Protein AF-A0A4R6GKT6-F1 (afdb_monomer)

Secondary structure (DSSP, 8-state):
------HHHHHHTS----SSPPPTTHHHHHHHHHHHHHHHHHS---HHHHHHHHHHHHHHHHHHHHHHHHHHHHHHHHH-HHHHHHHTT--SS------HHHHHHHHHHHHHHHHHHHHH--S--------HHHHHHHHHHHS-HHHHHHHT-

Structure (mmCIF, N/CA/C/O backbone):
data_AF-A0A4R6GKT6-F1
#
_entry.id   AF-A0A4R6GKT6-F1
#
loop_
_atom_site.group_PDB
_atom_site.id
_atom_site.type_symbol
_atom_site.label_atom_id
_atom_site.label_alt_id
_atom_site.label_comp_id
_atom_site.label_asym_id
_atom_site.label_entity_id
_atom_site.label_seq_id
_atom_site.pdbx_PDB_ins_code
_atom_site.Cartn_x
_atom_site.Cartn_y
_atom_site.Cartn_z
_atom_site.occupancy
_atom_site.B_iso_or_equiv
_atom_site.auth_seq_id
_atom_site.auth_comp_id
_atom_site.auth_asym_id
_atom_site.auth_atom_id
_atom_site.pdbx_PDB_model_num
ATOM 1 N N . MET A 1 1 ? -70.824 -2.103 32.532 1.00 37.09 1 MET A N 1
ATOM 2 C CA . MET A 1 1 ? -69.760 -2.088 33.561 1.00 37.09 1 MET A CA 1
ATOM 3 C C . MET A 1 1 ? -68.587 -2.911 33.037 1.00 37.09 1 MET A C 1
ATOM 5 O O . MET A 1 1 ? -68.708 -4.125 32.975 1.00 37.09 1 MET A O 1
ATOM 9 N N . LYS A 1 2 ? -67.516 -2.276 32.536 1.00 46.22 2 LYS A N 1
ATOM 10 C CA . LYS A 1 2 ? -66.325 -2.980 32.020 1.00 46.22 2 LYS A CA 1
ATOM 11 C C . LYS A 1 2 ? -65.189 -2.850 33.034 1.00 46.22 2 LYS A C 1
ATOM 13 O O . LYS A 1 2 ? -64.898 -1.761 33.514 1.00 46.22 2 LYS A O 1
ATOM 18 N N . ASN A 1 3 ? -64.653 -4.011 33.382 1.00 55.34 3 ASN A N 1
ATOM 19 C CA . ASN A 1 3 ? -63.761 -4.296 34.493 1.00 55.34 3 ASN A CA 1
ATOM 20 C C . ASN A 1 3 ? -62.400 -3.601 34.290 1.00 55.34 3 ASN A C 1
ATOM 22 O O . ASN A 1 3 ? -61.705 -3.902 33.318 1.00 55.34 3 ASN A O 1
ATOM 26 N N . LYS A 1 4 ? -62.038 -2.658 35.170 1.00 61.00 4 LYS A N 1
ATOM 27 C CA . LYS A 1 4 ? -60.699 -2.050 35.210 1.00 61.00 4 LYS A CA 1
ATOM 28 C C . LYS A 1 4 ? -59.755 -3.069 35.847 1.00 61.00 4 LYS A C 1
ATOM 30 O O . LYS A 1 4 ? -59.574 -3.065 37.056 1.00 61.00 4 LYS A O 1
ATOM 35 N N . LYS A 1 5 ? -59.225 -3.991 35.042 1.00 60.38 5 LYS A N 1
ATOM 36 C CA . LYS A 1 5 ? -58.159 -4.893 35.488 1.00 60.38 5 LYS A CA 1
ATOM 37 C C . LYS A 1 5 ? -56.911 -4.054 35.777 1.00 60.38 5 LYS A C 1
ATOM 39 O O . LYS A 1 5 ? -56.573 -3.162 34.997 1.00 60.38 5 LYS A O 1
ATOM 44 N N . ASN A 1 6 ? -56.305 -4.285 36.936 1.00 66.00 6 ASN A N 1
ATOM 45 C CA . ASN A 1 6 ? -55.225 -3.477 37.479 1.00 66.00 6 ASN A CA 1
ATOM 46 C C . ASN A 1 6 ? -53.948 -3.723 36.674 1.00 66.00 6 ASN A C 1
ATOM 48 O O . ASN A 1 6 ? -53.281 -4.736 36.836 1.00 66.00 6 ASN A O 1
ATOM 52 N N . ILE A 1 7 ? -53.599 -2.759 35.826 1.00 66.12 7 ILE A N 1
ATOM 53 C CA . ILE A 1 7 ? -52.390 -2.747 34.984 1.00 66.12 7 ILE A CA 1
ATOM 54 C C . ILE A 1 7 ? -51.115 -2.991 35.828 1.00 66.12 7 ILE A C 1
ATOM 56 O O . ILE A 1 7 ? -50.124 -3.522 35.345 1.00 66.12 7 ILE A O 1
ATOM 60 N N . TRP A 1 8 ? -51.165 -2.644 37.116 1.00 65.81 8 TRP A N 1
ATOM 61 C CA . TRP A 1 8 ? -50.103 -2.845 38.101 1.00 65.81 8 TRP A CA 1
ATOM 62 C C . TRP A 1 8 ? -49.794 -4.317 38.415 1.00 65.81 8 TRP A C 1
ATOM 64 O O . TRP A 1 8 ? -48.628 -4.646 38.613 1.00 65.81 8 TRP A O 1
ATOM 74 N N . GLU A 1 9 ? -50.796 -5.202 38.419 1.00 68.62 9 GLU A N 1
ATOM 75 C CA . GLU A 1 9 ? -50.591 -6.642 38.657 1.00 68.62 9 GLU A CA 1
ATOM 76 C C . GLU A 1 9 ? -49.901 -7.302 37.449 1.00 68.62 9 GLU A C 1
ATOM 78 O O . GLU A 1 9 ? -49.016 -8.135 37.608 1.00 68.62 9 GLU A O 1
ATOM 83 N N . GLU A 1 10 ? -50.219 -6.850 36.232 1.00 65.31 10 GLU A N 1
ATOM 84 C CA . GLU A 1 10 ? -49.664 -7.377 34.973 1.00 65.31 10 GLU A CA 1
ATOM 85 C C . GLU A 1 10 ? -48.194 -6.969 34.732 1.00 65.31 10 GLU A C 1
ATOM 87 O O . GLU A 1 10 ? -47.482 -7.591 33.941 1.00 65.31 10 GLU A O 1
ATOM 92 N N . LEU A 1 11 ? -47.723 -5.923 35.421 1.00 65.44 11 LEU A N 1
ATOM 93 C CA . LEU A 1 11 ? -46.328 -5.473 35.383 1.00 65.44 11 LEU A CA 1
ATOM 94 C C . LEU A 1 11 ? -45.450 -6.160 36.437 1.00 65.44 11 LEU A C 1
ATOM 96 O O . LEU A 1 11 ? -44.251 -6.301 36.207 1.00 65.44 11 LEU A O 1
ATOM 100 N N . GLN A 1 12 ? -46.024 -6.595 37.564 1.00 70.12 12 GLN A N 1
ATOM 101 C CA . GLN A 1 12 ? -45.299 -7.351 38.594 1.00 70.12 12 GLN A CA 1
ATOM 102 C C . GLN A 1 12 ? -45.034 -8.806 38.186 1.00 70.12 12 GLN A C 1
ATOM 104 O O . GLN A 1 12 ? -44.042 -9.381 38.622 1.00 70.12 12 GLN A O 1
ATOM 109 N N . ASP A 1 13 ? -45.877 -9.378 37.322 1.00 65.38 13 ASP A N 1
ATOM 110 C CA . ASP A 1 13 ? -45.807 -10.790 36.913 1.00 65.38 13 ASP A CA 1
ATOM 111 C C . ASP A 1 13 ? -44.837 -11.052 35.737 1.00 65.38 13 ASP A C 1
ATOM 113 O O . ASP A 1 13 ? -44.713 -12.171 35.238 1.00 65.38 13 ASP A O 1
ATOM 117 N N . LYS A 1 14 ? -44.124 -10.020 35.258 1.00 63.69 14 LYS A N 1
ATOM 118 C CA . LYS A 1 14 ? -43.102 -10.160 34.209 1.00 63.69 14 LYS A CA 1
ATOM 119 C C . LYS A 1 14 ? -41.708 -10.244 34.832 1.00 63.69 14 LYS A C 1
ATOM 121 O O . LYS A 1 14 ? -41.360 -9.372 35.629 1.00 63.69 14 LYS A O 1
ATOM 126 N N . PRO A 1 15 ? -40.869 -11.228 34.447 1.00 65.19 15 PRO A N 1
ATOM 127 C CA . PRO A 1 15 ? -39.506 -11.311 34.951 1.00 65.19 15 PRO A CA 1
ATOM 128 C C . PRO A 1 15 ? -38.763 -10.030 34.570 1.00 65.19 15 PRO A C 1
ATOM 130 O O . PRO A 1 15 ? -38.604 -9.712 33.389 1.00 65.19 15 PRO A O 1
ATOM 133 N N . HIS A 1 16 ? -38.338 -9.281 35.586 1.00 66.31 16 HIS A N 1
ATOM 134 C CA . HIS A 1 16 ? -37.601 -8.030 35.456 1.00 66.31 16 HIS A CA 1
ATOM 135 C C . HIS A 1 16 ? -36.170 -8.327 34.989 1.00 66.31 16 HIS A C 1
ATOM 137 O O . HIS A 1 16 ? -35.207 -8.224 35.746 1.00 66.31 16 HIS A O 1
ATOM 143 N N . LYS A 1 17 ? -36.022 -8.778 33.740 1.00 67.94 17 LYS A N 1
ATOM 144 C CA . LYS A 1 17 ? -34.714 -8.930 33.111 1.00 67.94 17 LYS A CA 1
ATOM 145 C C . LYS A 1 17 ? -34.232 -7.530 32.758 1.00 67.94 17 LYS A C 1
ATOM 147 O O . LYS A 1 17 ? -34.739 -6.912 31.822 1.00 67.94 17 LYS A O 1
ATOM 152 N N . VAL A 1 18 ? -33.318 -7.000 33.565 1.00 73.75 18 VAL A N 1
ATOM 153 C CA . VAL A 1 18 ? -32.736 -5.680 33.322 1.00 73.75 18 VAL A CA 1
ATOM 154 C C . VAL A 1 18 ? -32.032 -5.690 31.956 1.00 73.75 18 VAL A C 1
ATOM 156 O O . VAL A 1 18 ? -31.310 -6.639 31.651 1.00 73.75 18 VAL A O 1
ATOM 159 N N . PRO A 1 19 ? -32.233 -4.666 31.109 1.00 78.50 19 PRO A N 1
ATOM 160 C CA . PRO A 1 19 ? -31.646 -4.632 29.766 1.00 78.50 19 PRO A CA 1
ATOM 161 C C . PRO A 1 19 ? -30.113 -4.507 29.778 1.00 78.50 19 PRO A C 1
ATOM 163 O O . PRO A 1 19 ? -29.476 -4.738 28.757 1.00 78.50 19 PRO A O 1
ATOM 166 N N . PHE A 1 20 ? -29.522 -4.174 30.930 1.00 80.12 20 PHE A N 1
ATOM 167 C CA . PHE A 1 20 ? -28.083 -4.000 31.127 1.00 80.12 20 PHE A CA 1
ATOM 168 C C . PHE A 1 20 ? -27.545 -5.011 32.144 1.00 80.12 20 PHE A C 1
ATOM 170 O O . PHE A 1 20 ? -27.070 -4.646 33.217 1.00 80.12 20 PHE A O 1
ATOM 177 N N . GLN A 1 21 ? -27.670 -6.296 31.827 1.00 78.38 21 GLN A N 1
ATOM 178 C CA . GLN A 1 21 ? -27.048 -7.368 32.600 1.00 78.38 21 GLN A CA 1
ATOM 179 C C . GLN A 1 21 ? -25.754 -7.791 31.908 1.00 78.38 21 GLN A C 1
ATOM 181 O O . GLN A 1 21 ? -25.751 -8.080 30.711 1.00 78.38 21 GLN A O 1
ATOM 186 N N . VAL A 1 22 ? -24.654 -7.797 32.660 1.00 85.19 22 VAL A N 1
ATOM 187 C CA . VAL A 1 22 ? -23.404 -8.398 32.191 1.00 85.19 22 VAL A CA 1
ATOM 188 C C . VAL A 1 22 ? -23.563 -9.922 32.132 1.00 85.19 22 VAL A C 1
ATOM 190 O O . VAL A 1 22 ? -24.365 -10.470 32.895 1.00 85.19 22 VAL A O 1
ATOM 193 N N . PRO A 1 23 ? -22.841 -10.612 31.233 1.00 86.31 23 PRO A N 1
ATOM 194 C CA . PRO A 1 23 ? -22.803 -12.069 31.221 1.00 86.31 23 PRO A CA 1
ATOM 195 C C . PRO A 1 23 ? -22.380 -12.634 32.581 1.00 86.31 23 PRO A C 1
ATOM 197 O O . PRO A 1 23 ? -21.587 -12.014 33.296 1.00 86.31 23 PRO A O 1
ATOM 200 N N . GLU A 1 24 ? -22.897 -13.816 32.917 1.00 87.12 24 GLU A N 1
ATOM 201 C CA . GLU A 1 24 ? -22.415 -14.580 34.070 1.00 87.12 24 GLU A CA 1
ATOM 202 C C . GLU A 1 24 ? -20.903 -14.813 33.921 1.00 87.12 24 GLU A C 1
ATOM 204 O O . GLU A 1 24 ? -20.409 -15.031 32.814 1.00 87.12 24 GLU A O 1
ATOM 209 N N . ASP A 1 25 ? -20.168 -14.668 35.025 1.00 88.56 25 ASP A N 1
ATOM 210 C CA . ASP A 1 25 ? -18.713 -14.856 35.100 1.00 88.56 25 ASP A CA 1
ATOM 211 C C . ASP A 1 25 ? -17.871 -13.950 34.172 1.00 88.56 25 ASP A C 1
ATOM 213 O O . ASP A 1 25 ? -16.695 -14.227 33.912 1.00 88.56 25 ASP A O 1
ATOM 217 N N . TYR A 1 26 ? -18.431 -12.826 33.691 1.00 88.31 26 TYR A N 1
ATOM 218 C CA . TYR A 1 26 ? -17.703 -11.866 32.844 1.00 88.31 26 TYR A CA 1
ATOM 219 C C . TYR A 1 26 ? -16.408 -11.384 33.504 1.00 88.31 26 TYR A C 1
ATOM 221 O O . TYR A 1 26 ? -15.362 -11.386 32.868 1.00 88.31 26 TYR A O 1
ATOM 229 N N . PHE A 1 27 ? -16.473 -10.983 34.775 1.00 92.94 27 PHE A N 1
ATOM 230 C CA . PHE A 1 27 ? -15.308 -10.465 35.493 1.00 92.94 27 PHE A CA 1
ATOM 231 C C . PHE A 1 27 ? -14.332 -11.568 35.912 1.00 92.94 27 PHE A C 1
ATOM 233 O O . PHE A 1 27 ? -13.133 -11.320 35.913 1.00 92.94 27 PHE A O 1
ATOM 240 N N . GLU A 1 28 ? -14.830 -12.776 36.185 1.00 91.75 28 GLU A N 1
ATOM 241 C CA . GLU A 1 28 ? -14.004 -13.926 36.576 1.00 91.75 28 GLU A CA 1
ATOM 242 C C . GLU A 1 28 ? -13.162 -14.443 35.399 1.00 91.75 28 GLU A C 1
ATOM 244 O O . GLU A 1 28 ? -12.001 -14.789 35.565 1.00 91.75 28 GLU A O 1
ATOM 249 N N . THR A 1 29 ? -13.718 -14.444 34.180 1.00 91.31 29 THR A N 1
ATOM 250 C CA . THR A 1 29 ? -13.021 -14.930 32.970 1.00 91.31 29 THR A CA 1
ATOM 251 C C . THR A 1 29 ? -12.304 -13.831 32.184 1.00 91.31 29 THR A C 1
ATOM 253 O O . THR A 1 29 ? -11.633 -14.111 31.187 1.00 91.31 29 THR A O 1
ATOM 256 N N . PHE A 1 30 ? -12.461 -12.564 32.580 1.00 92.81 30 PHE A N 1
ATOM 257 C CA . PHE A 1 30 ? -11.863 -11.435 31.869 1.00 92.81 30 PHE A CA 1
ATOM 258 C C . PHE A 1 30 ? -10.334 -11.470 31.923 1.00 92.81 30 PHE A C 1
ATOM 260 O O . PHE A 1 30 ? -9.688 -11.206 30.909 1.00 92.81 30 PHE A O 1
ATOM 267 N N . GLU A 1 31 ? -9.762 -11.810 33.081 1.00 92.00 31 GLU A N 1
ATOM 268 C CA . GLU A 1 31 ? -8.311 -11.899 33.270 1.00 92.00 31 GLU A CA 1
ATOM 269 C C . GLU A 1 31 ? -7.701 -12.972 32.359 1.00 92.00 31 GLU A C 1
ATOM 271 O O . GLU A 1 31 ? -6.796 -12.666 31.582 1.00 92.00 31 GLU A O 1
ATOM 276 N N . ASP A 1 32 ? -8.288 -14.172 32.338 1.00 92.06 32 ASP A N 1
ATOM 277 C CA . ASP A 1 32 ? -7.867 -15.269 31.459 1.00 92.06 32 ASP A CA 1
ATOM 278 C C . ASP A 1 32 ? -7.931 -14.876 29.974 1.00 92.06 32 ASP A C 1
ATOM 280 O O . ASP A 1 32 ? -7.021 -15.157 29.187 1.00 92.06 32 ASP A O 1
ATOM 284 N N . GLN A 1 33 ? -9.005 -14.190 29.565 1.00 89.31 33 GLN A N 1
ATOM 285 C CA . GLN A 1 33 ? -9.164 -13.703 28.193 1.00 89.31 33 GLN A CA 1
ATOM 286 C C . GLN A 1 33 ? -8.140 -12.621 27.837 1.00 89.31 33 GLN A C 1
ATOM 288 O O . GLN A 1 33 ? -7.677 -12.562 26.693 1.00 89.31 33 GLN A O 1
ATOM 293 N N . LEU A 1 34 ? -7.809 -11.745 28.784 1.00 92.44 34 LEU A N 1
ATOM 294 C CA . LEU A 1 34 ? -6.813 -10.698 28.599 1.00 92.44 34 LEU A CA 1
ATOM 295 C C . LEU A 1 34 ? -5.412 -11.303 28.472 1.00 92.44 34 LEU A C 1
ATOM 297 O O . LEU A 1 34 ? -4.691 -10.963 27.533 1.00 92.44 34 LEU A O 1
ATOM 301 N N . GLU A 1 35 ? -5.052 -12.235 29.353 1.00 91.69 35 GLU A N 1
ATOM 302 C CA . GLU A 1 35 ? -3.763 -12.925 29.313 1.00 91.69 35 GLU A CA 1
ATOM 303 C C . GLU A 1 35 ? -3.603 -13.733 28.018 1.00 91.69 35 GLU A C 1
ATOM 305 O O . GLU A 1 35 ? -2.564 -13.652 27.358 1.00 91.69 35 GLU A O 1
ATOM 310 N N . ALA A 1 36 ? -4.647 -14.448 27.589 1.00 88.94 36 ALA A N 1
ATOM 311 C CA . ALA A 1 36 ? -4.636 -15.185 26.327 1.00 88.94 36 ALA A CA 1
ATOM 312 C C . ALA A 1 36 ? -4.401 -14.263 25.117 1.00 88.94 36 ALA A C 1
ATOM 314 O O . ALA A 1 36 ? -3.653 -14.617 24.202 1.00 88.94 36 ALA A O 1
ATOM 315 N N . LYS A 1 37 ? -5.000 -13.064 25.114 1.00 87.69 37 LYS A N 1
ATOM 316 C CA . LYS A 1 37 ? -4.786 -12.064 24.055 1.00 87.69 37 LYS A CA 1
ATOM 317 C C . LYS A 1 37 ? -3.382 -11.472 24.092 1.00 87.69 37 LYS A C 1
ATOM 319 O O . LYS A 1 37 ? -2.789 -11.312 23.031 1.00 87.69 37 LYS A O 1
ATOM 324 N N . LEU A 1 38 ? -2.849 -11.172 25.275 1.00 89.00 38 LEU A N 1
ATOM 325 C CA . LEU A 1 38 ? -1.478 -10.676 25.434 1.00 89.00 38 LEU A CA 1
ATOM 326 C C . LEU A 1 38 ? -0.467 -11.710 24.927 1.00 89.00 38 LEU A C 1
ATOM 328 O O . LEU A 1 38 ? 0.369 -11.394 24.086 1.00 89.00 38 LEU A O 1
ATOM 332 N N . ARG A 1 39 ? -0.629 -12.977 25.321 1.00 85.62 39 ARG A N 1
ATOM 333 C CA . ARG A 1 39 ? 0.227 -14.077 24.861 1.00 85.62 39 ARG A CA 1
ATOM 334 C C . ARG A 1 39 ? 0.158 -14.280 23.346 1.00 85.62 39 ARG A C 1
ATOM 336 O O . ARG A 1 39 ? 1.187 -14.504 22.722 1.00 85.62 39 ARG A O 1
ATOM 343 N N . ALA A 1 40 ? -1.025 -14.154 22.745 1.00 81.44 40 ALA A N 1
ATOM 344 C CA . ALA A 1 40 ? -1.192 -14.244 21.294 1.00 81.44 40 ALA A CA 1
ATOM 345 C C . ALA A 1 40 ? -0.557 -13.066 20.528 1.00 81.44 40 ALA A C 1
ATOM 347 O O . ALA A 1 40 ? -0.199 -13.223 19.362 1.00 81.44 40 ALA A O 1
ATOM 348 N N . VAL A 1 41 ? -0.423 -11.894 21.157 1.00 78.31 41 VAL A N 1
ATOM 349 C CA . VAL A 1 41 ? 0.300 -10.741 20.592 1.00 78.31 41 VAL A CA 1
ATOM 350 C C . VAL A 1 41 ? 1.815 -10.932 20.706 1.00 78.31 41 VAL A C 1
ATOM 352 O O . VAL A 1 41 ? 2.542 -10.554 19.787 1.00 78.31 41 VAL A O 1
ATOM 355 N N . ASP A 1 42 ? 2.280 -11.547 21.795 1.00 74.12 42 ASP A N 1
ATOM 356 C CA . ASP A 1 42 ? 3.699 -11.829 22.037 1.00 74.12 42 ASP A CA 1
ATOM 357 C C . ASP A 1 42 ? 4.224 -13.046 21.253 1.00 74.12 42 ASP A C 1
ATOM 359 O O . ASP A 1 42 ? 5.438 -13.198 21.080 1.00 74.12 42 ASP A O 1
ATOM 363 N N . GLU A 1 43 ? 3.341 -13.915 20.748 1.00 73.38 43 GLU A N 1
ATOM 364 C CA . GLU A 1 43 ? 3.743 -15.022 19.884 1.00 73.38 43 GLU A CA 1
ATOM 365 C C . GLU A 1 43 ? 4.350 -14.489 18.572 1.00 73.38 43 GLU A C 1
ATOM 367 O O . GLU A 1 43 ? 3.683 -13.797 17.792 1.00 73.38 43 GLU A O 1
ATOM 372 N N . PRO A 1 44 ? 5.625 -14.810 18.272 1.00 63.88 44 PRO A N 1
ATOM 373 C CA . PRO A 1 44 ? 6.271 -14.317 17.071 1.00 63.88 44 PRO A CA 1
ATOM 374 C C . PRO A 1 44 ? 5.572 -14.906 15.846 1.00 63.88 44 PRO A C 1
ATOM 376 O O . PRO A 1 44 ? 5.632 -16.111 15.586 1.00 63.88 44 PRO A O 1
ATOM 379 N N . ILE A 1 45 ? 4.939 -14.028 15.066 1.00 62.97 45 ILE A N 1
ATOM 380 C CA . ILE A 1 45 ? 4.352 -14.341 13.763 1.00 62.97 45 ILE A CA 1
ATOM 381 C C . ILE A 1 45 ? 5.375 -15.160 12.969 1.00 62.97 45 ILE A C 1
ATOM 383 O O . ILE A 1 45 ? 6.492 -14.697 12.719 1.00 62.97 45 ILE A O 1
ATOM 387 N N . SER A 1 46 ? 5.007 -16.389 12.592 1.00 64.12 46 SER A N 1
ATOM 388 C CA . SER A 1 46 ? 5.916 -17.310 11.909 1.00 64.12 46 SER A CA 1
ATOM 389 C C . SER A 1 46 ? 6.607 -16.614 10.724 1.00 64.12 46 SER A C 1
ATOM 391 O O . SER A 1 46 ? 5.927 -16.109 9.821 1.00 64.12 46 SER A O 1
ATOM 393 N N . PRO A 1 47 ? 7.954 -16.601 10.662 1.00 62.09 47 PRO A N 1
ATOM 394 C CA . PRO A 1 47 ? 8.700 -15.814 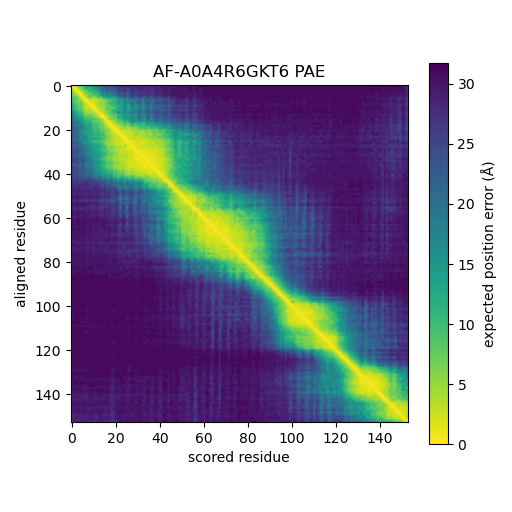9.676 1.00 62.09 47 PRO A CA 1
ATOM 395 C C . PRO A 1 47 ? 8.441 -16.263 8.230 1.00 62.09 47 PRO A C 1
ATOM 397 O O . PRO A 1 47 ? 8.689 -15.511 7.287 1.00 62.09 47 PRO A O 1
ATOM 400 N N . LYS A 1 48 ? 7.891 -17.470 8.039 1.00 60.94 48 LYS A N 1
ATOM 401 C CA . LYS A 1 48 ? 7.561 -18.035 6.725 1.00 60.94 48 LYS A CA 1
ATOM 402 C C . LYS A 1 48 ? 6.424 -17.293 6.008 1.00 60.94 48 LYS A C 1
ATOM 404 O O . LYS A 1 48 ? 6.415 -17.278 4.781 1.00 60.94 48 LYS A O 1
ATOM 409 N N . GLY A 1 49 ? 5.506 -16.641 6.728 1.00 63.97 49 GLY A N 1
ATOM 410 C CA . GLY A 1 49 ? 4.408 -15.871 6.120 1.00 63.97 49 GLY A CA 1
ATOM 411 C C . GLY A 1 49 ? 4.819 -14.478 5.627 1.00 63.97 49 GLY A C 1
ATOM 412 O O . GLY A 1 49 ? 4.243 -13.960 4.670 1.00 63.97 49 GLY A O 1
ATOM 413 N N . LYS A 1 50 ? 5.861 -13.895 6.235 1.00 66.69 50 LYS A N 1
ATOM 414 C CA . LYS A 1 50 ? 6.287 -12.508 5.996 1.00 66.69 50 LYS A CA 1
ATOM 415 C C . LYS A 1 50 ? 6.910 -12.313 4.610 1.00 66.69 50 LYS A C 1
ATOM 417 O O . LYS A 1 50 ? 6.636 -11.317 3.950 1.00 66.69 50 LYS A O 1
ATOM 422 N N . ILE A 1 51 ? 7.674 -13.296 4.126 1.00 71.81 51 ILE A N 1
ATOM 423 C CA . ILE A 1 51 ? 8.323 -13.235 2.803 1.00 71.81 51 ILE A CA 1
ATOM 424 C C . ILE A 1 51 ? 7.273 -13.274 1.682 1.00 71.81 51 ILE A C 1
ATOM 426 O O . ILE A 1 51 ? 7.307 -12.442 0.780 1.00 71.81 51 ILE A O 1
ATOM 430 N N . ILE A 1 52 ? 6.290 -14.182 1.767 1.00 74.94 52 ILE A N 1
ATOM 431 C CA . ILE A 1 52 ? 5.180 -14.250 0.801 1.00 74.94 52 ILE A CA 1
ATOM 432 C C . ILE A 1 52 ? 4.328 -12.972 0.849 1.00 74.94 52 ILE A C 1
ATOM 434 O O . ILE A 1 52 ? 3.890 -12.490 -0.195 1.00 74.94 52 ILE A O 1
ATOM 438 N N . GLN A 1 53 ? 4.109 -12.395 2.034 1.00 72.12 53 GLN A N 1
ATOM 439 C CA . GLN A 1 53 ? 3.350 -11.151 2.181 1.00 72.12 53 GLN A CA 1
ATOM 440 C C . GLN A 1 53 ? 4.060 -9.946 1.540 1.00 72.12 53 GLN A C 1
ATOM 442 O O . GLN A 1 53 ? 3.385 -9.103 0.955 1.00 72.12 53 GLN A O 1
ATOM 447 N N . MET A 1 54 ? 5.396 -9.895 1.577 1.00 74.88 54 MET A N 1
ATOM 448 C CA . MET A 1 54 ? 6.186 -8.843 0.918 1.00 74.88 54 MET A CA 1
ATOM 449 C C . MET A 1 54 ? 6.337 -9.054 -0.595 1.00 74.88 54 MET A C 1
ATOM 451 O O . MET A 1 54 ? 6.454 -8.081 -1.336 1.00 74.88 54 MET A O 1
ATOM 455 N N . LEU A 1 55 ? 6.282 -10.299 -1.078 1.00 74.12 55 LEU A N 1
ATOM 456 C CA . LEU A 1 55 ? 6.378 -10.594 -2.512 1.00 74.12 55 LEU A CA 1
ATOM 457 C C . LEU A 1 55 ? 5.091 -10.251 -3.285 1.00 74.12 55 LEU A C 1
ATOM 459 O O . LEU A 1 55 ? 5.164 -9.914 -4.464 1.00 74.12 55 LEU A O 1
ATOM 463 N N . LYS A 1 56 ? 3.920 -10.302 -2.629 1.00 75.88 56 LYS A N 1
ATOM 464 C CA . LYS A 1 56 ? 2.612 -9.989 -3.239 1.00 75.88 56 LYS A CA 1
ATOM 465 C C . LYS A 1 56 ? 2.543 -8.606 -3.915 1.00 75.88 56 LYS A C 1
ATOM 467 O O . LYS A 1 56 ? 2.125 -8.565 -5.069 1.00 75.88 56 LYS A O 1
ATOM 472 N N . PRO A 1 57 ? 2.938 -7.492 -3.268 1.00 80.19 57 PRO A N 1
ATOM 473 C CA . PRO A 1 57 ? 2.902 -6.175 -3.911 1.00 80.19 57 PRO A CA 1
ATOM 474 C C . PRO A 1 57 ? 4.018 -5.977 -4.951 1.00 80.19 57 PRO A C 1
ATOM 476 O O . PRO A 1 57 ? 3.782 -5.379 -5.997 1.00 80.19 57 PRO A O 1
ATOM 479 N N . VAL A 1 58 ? 5.218 -6.517 -4.712 1.00 83.62 58 VAL A N 1
ATOM 480 C CA . VAL A 1 58 ? 6.378 -6.340 -5.611 1.00 83.62 58 VAL A CA 1
ATOM 481 C C . VAL A 1 58 ? 6.179 -7.057 -6.952 1.00 83.62 58 VAL A C 1
ATOM 483 O O . VAL A 1 58 ? 6.669 -6.598 -7.985 1.00 83.62 58 VAL A O 1
ATOM 486 N N . LEU A 1 59 ? 5.398 -8.142 -6.969 1.00 85.19 59 LEU A N 1
ATOM 487 C CA . LEU A 1 59 ? 5.101 -8.897 -8.186 1.00 85.19 59 LEU A CA 1
ATOM 488 C C . LEU A 1 59 ? 4.396 -8.048 -9.260 1.00 85.19 59 LEU A C 1
ATOM 490 O O . LEU A 1 59 ? 4.679 -8.209 -10.446 1.00 85.19 59 LEU A O 1
ATOM 494 N N . GLY A 1 60 ? 3.529 -7.112 -8.856 1.00 87.38 60 GLY A N 1
ATOM 495 C CA . GLY A 1 60 ? 2.871 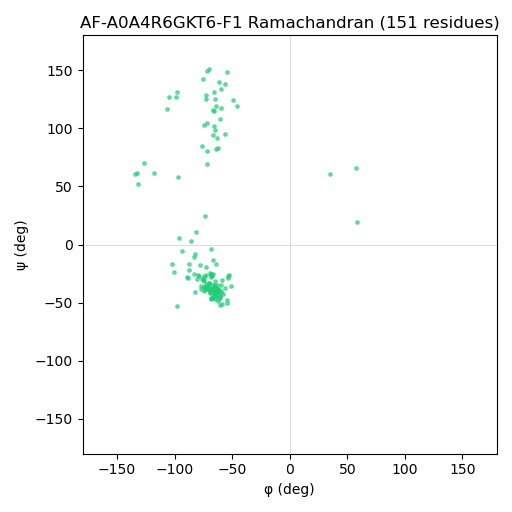-6.186 -9.784 1.00 87.38 60 GLY A CA 1
ATOM 496 C C . GLY A 1 60 ? 3.853 -5.213 -10.441 1.00 87.38 60 GLY A C 1
ATOM 497 O O . GLY A 1 60 ? 3.763 -4.957 -11.640 1.00 87.38 60 GLY A O 1
ATOM 498 N N . MET A 1 61 ? 4.844 -4.744 -9.679 1.00 89.31 61 MET A N 1
ATOM 499 C CA . MET A 1 61 ? 5.872 -3.826 -10.174 1.00 89.31 61 MET A CA 1
ATOM 500 C C . MET A 1 61 ? 6.810 -4.513 -11.180 1.00 89.31 61 MET A C 1
ATOM 502 O O . MET A 1 61 ? 7.141 -3.956 -12.224 1.00 89.31 61 MET A O 1
ATOM 506 N N . ALA A 1 62 ? 7.201 -5.764 -10.917 1.00 90.25 62 ALA A N 1
ATOM 507 C CA . ALA A 1 62 ? 7.989 -6.544 -11.872 1.00 90.25 62 ALA A CA 1
ATOM 508 C C . ALA A 1 62 ? 7.211 -6.813 -13.174 1.00 90.25 62 ALA A C 1
ATOM 510 O O . ALA A 1 62 ? 7.787 -6.738 -14.260 1.00 90.25 62 ALA A O 1
ATOM 511 N N . ALA A 1 63 ? 5.902 -7.074 -13.085 1.00 93.31 63 ALA A N 1
ATOM 512 C CA . ALA A 1 63 ? 5.052 -7.293 -14.254 1.00 93.31 63 ALA A CA 1
ATOM 513 C C . ALA A 1 63 ? 4.921 -6.038 -15.136 1.00 93.31 63 ALA A C 1
ATOM 515 O O . ALA A 1 63 ? 4.952 -6.160 -16.362 1.00 93.31 63 ALA A O 1
ATOM 516 N N . SER A 1 64 ? 4.839 -4.837 -14.549 1.00 92.50 64 SER A N 1
ATOM 517 C CA . SER A 1 64 ? 4.815 -3.593 -15.331 1.00 92.50 64 SER A CA 1
ATOM 518 C C . SER A 1 64 ? 6.132 -3.362 -16.071 1.00 92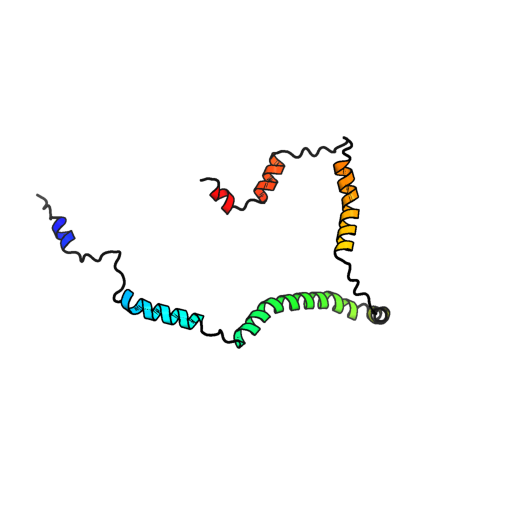.50 64 SER A C 1
ATOM 520 O O . SER A 1 64 ? 6.114 -3.044 -17.259 1.00 92.50 64 SER A O 1
ATOM 522 N N . PHE A 1 65 ? 7.275 -3.600 -15.418 1.00 92.88 65 PHE A N 1
ATOM 523 C CA . PHE A 1 65 ? 8.574 -3.508 -16.090 1.00 92.88 65 PHE A CA 1
ATOM 524 C C . PHE A 1 65 ? 8.736 -4.566 -17.180 1.00 92.88 65 PHE A C 1
ATOM 526 O O . PHE A 1 65 ? 9.217 -4.245 -18.263 1.00 92.88 65 PHE A O 1
ATOM 533 N N . ALA A 1 66 ? 8.287 -5.799 -16.940 1.00 93.25 66 ALA A N 1
ATOM 534 C CA . ALA A 1 66 ? 8.316 -6.857 -17.943 1.00 93.25 66 ALA A CA 1
ATOM 535 C C . ALA A 1 66 ? 7.454 -6.517 -19.168 1.00 93.25 66 ALA A C 1
ATOM 537 O O . ALA A 1 66 ? 7.875 -6.784 -20.290 1.00 93.25 66 ALA A O 1
ATOM 538 N N . LEU A 1 67 ? 6.288 -5.888 -18.979 1.00 93.50 67 LEU A N 1
ATOM 539 C CA . LEU A 1 67 ? 5.450 -5.408 -20.081 1.00 93.50 67 LEU A CA 1
ATOM 540 C C . LEU A 1 67 ? 6.136 -4.305 -20.883 1.00 93.50 67 LEU A C 1
ATOM 542 O O . LEU A 1 67 ? 6.145 -4.369 -22.107 1.00 93.50 67 LEU A O 1
ATOM 546 N N . ILE A 1 68 ? 6.747 -3.325 -20.217 1.00 92.38 68 ILE A N 1
ATOM 547 C CA . ILE A 1 68 ? 7.515 -2.271 -20.895 1.00 92.38 68 ILE A CA 1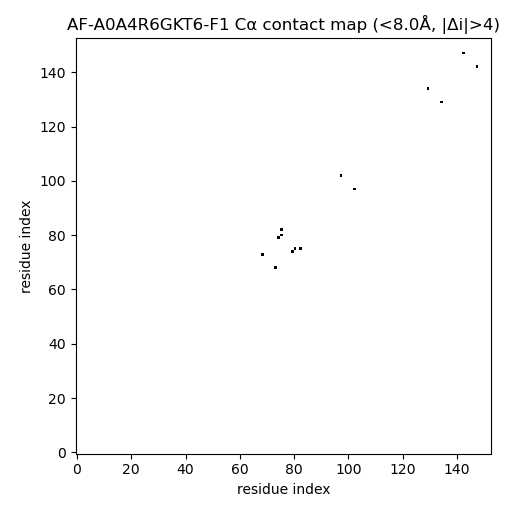
ATOM 548 C C . ILE A 1 68 ? 8.673 -2.895 -21.681 1.00 92.38 68 ILE A C 1
ATOM 550 O O . ILE A 1 68 ? 8.871 -2.579 -22.852 1.00 92.38 68 ILE A O 1
ATOM 554 N N . PHE A 1 69 ? 9.398 -3.838 -21.075 1.00 90.00 69 PHE A N 1
ATOM 555 C CA . PHE A 1 69 ? 10.484 -4.546 -21.741 1.00 90.00 69 PHE A CA 1
ATOM 556 C C . PHE A 1 69 ? 9.970 -5.344 -22.939 1.00 90.00 69 PHE A C 1
ATOM 558 O O . PHE A 1 69 ? 10.573 -5.285 -24.000 1.00 90.00 69 PHE A O 1
ATOM 565 N N . LEU A 1 70 ? 8.825 -6.019 -22.823 1.00 92.00 70 LEU A N 1
ATOM 566 C CA . LEU A 1 70 ? 8.175 -6.693 -23.943 1.00 92.00 70 LEU A CA 1
ATOM 567 C C . LEU A 1 70 ? 7.855 -5.690 -25.059 1.00 92.00 70 LEU A C 1
ATOM 569 O O . LEU A 1 70 ? 8.257 -5.904 -26.192 1.00 92.00 70 LEU A O 1
ATOM 573 N N . PHE A 1 71 ? 7.201 -4.573 -24.751 1.00 90.25 71 PHE A N 1
ATOM 574 C CA . PHE A 1 71 ? 6.812 -3.577 -25.751 1.00 90.25 71 PHE A CA 1
ATOM 575 C C . PHE A 1 71 ? 7.987 -2.849 -26.403 1.00 90.25 71 PHE A C 1
ATOM 577 O O . PHE A 1 71 ? 7.836 -2.382 -27.526 1.00 90.25 71 PHE A O 1
ATOM 584 N N . VAL A 1 72 ? 9.140 -2.747 -25.743 1.00 88.31 72 VAL A N 1
ATOM 585 C CA . VAL A 1 72 ? 10.320 -2.055 -26.285 1.00 88.31 72 VAL A CA 1
ATOM 586 C C . VAL A 1 72 ? 11.301 -3.040 -26.917 1.00 88.31 72 VAL A C 1
ATOM 588 O O . VAL A 1 72 ? 11.670 -2.889 -28.078 1.00 88.31 72 VAL A O 1
ATOM 591 N N . TYR A 1 73 ? 11.712 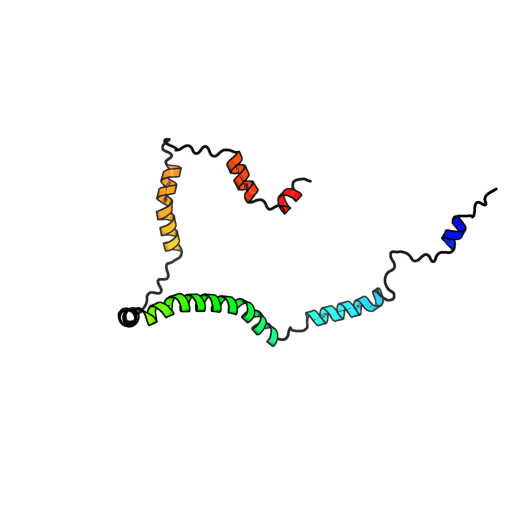-4.073 -26.182 1.00 84.75 73 TYR A N 1
ATOM 592 C CA . TYR A 1 73 ? 12.718 -5.045 -26.613 1.00 84.75 73 TYR A CA 1
ATOM 593 C C . TYR A 1 73 ? 12.203 -5.977 -27.714 1.00 84.75 73 TYR A C 1
ATOM 595 O O . TYR A 1 73 ? 12.950 -6.294 -28.643 1.00 84.75 73 TYR A O 1
ATOM 603 N N . TYR A 1 74 ? 10.936 -6.406 -27.654 1.00 85.44 74 TYR A N 1
ATOM 604 C CA . TYR A 1 74 ? 10.365 -7.280 -28.684 1.00 85.44 74 TYR A CA 1
ATOM 605 C C . TYR A 1 74 ? 10.385 -6.630 -30.078 1.00 85.44 74 TYR A C 1
ATOM 607 O O . TYR A 1 74 ? 10.956 -7.233 -30.987 1.00 85.44 74 TYR A O 1
ATOM 615 N N . PRO A 1 75 ? 9.872 -5.400 -30.299 1.00 82.94 75 PRO A N 1
ATOM 616 C CA . PRO A 1 75 ? 9.979 -4.785 -31.617 1.00 82.94 75 PRO A CA 1
ATOM 617 C C . PRO A 1 75 ? 11.416 -4.388 -31.978 1.00 82.94 75 PRO A C 1
ATOM 619 O O . PRO A 1 75 ? 11.782 -4.520 -33.143 1.00 82.94 75 PRO A O 1
ATOM 622 N N . LEU A 1 76 ? 12.257 -3.965 -31.022 1.00 78.94 76 LEU A N 1
ATOM 623 C CA . LEU A 1 76 ? 13.667 -3.659 -31.314 1.00 78.94 76 LEU A CA 1
ATOM 624 C C . LEU A 1 76 ? 14.417 -4.884 -31.852 1.00 78.94 76 LEU A C 1
ATOM 626 O O . LEU A 1 76 ? 15.146 -4.772 -32.832 1.00 78.94 76 LEU A O 1
ATOM 630 N N . SER A 1 77 ? 14.226 -6.049 -31.228 1.00 76.69 77 SER A N 1
ATOM 631 C CA . SER A 1 77 ? 14.905 -7.290 -31.620 1.00 76.69 77 SER A CA 1
ATOM 632 C C . SER A 1 77 ? 14.370 -7.887 -32.923 1.00 76.69 77 SER A C 1
ATOM 634 O O . SER A 1 77 ? 15.148 -8.451 -33.690 1.00 76.69 77 SER A O 1
ATOM 636 N N . VAL A 1 78 ? 13.070 -7.745 -33.203 1.00 80.81 78 VAL A N 1
ATOM 637 C CA . VAL A 1 78 ? 12.444 -8.298 -34.416 1.00 80.81 78 VAL A CA 1
ATOM 638 C C . VAL A 1 78 ? 12.649 -7.395 -35.638 1.00 80.81 78 VAL A C 1
ATOM 640 O O . VAL A 1 78 ? 12.911 -7.905 -36.725 1.00 80.81 78 VAL A O 1
ATOM 643 N N . PHE A 1 79 ? 12.546 -6.070 -35.488 1.00 78.25 79 PHE A N 1
ATOM 644 C CA . PHE A 1 79 ? 12.575 -5.131 -36.619 1.00 78.25 79 PHE A CA 1
ATOM 645 C C . PHE A 1 79 ? 13.929 -4.428 -36.828 1.00 78.25 79 PHE A C 1
ATOM 647 O O . PHE A 1 79 ? 14.195 -3.982 -37.943 1.00 78.25 79 PHE A O 1
ATOM 654 N N . LEU A 1 80 ? 14.788 -4.309 -35.804 1.00 74.19 80 LEU A N 1
ATOM 655 C CA . LEU A 1 80 ? 16.079 -3.601 -35.888 1.00 74.19 80 LEU A CA 1
ATOM 656 C C . LEU A 1 80 ? 17.254 -4.415 -35.286 1.00 74.19 80 LEU A C 1
ATOM 658 O O . LEU A 1 80 ? 17.916 -3.943 -34.355 1.00 74.19 80 LEU A O 1
ATOM 662 N N . PRO A 1 81 ? 17.582 -5.606 -35.830 1.00 68.88 81 PRO A N 1
ATOM 663 C CA . PRO A 1 81 ? 18.631 -6.479 -35.283 1.00 68.88 81 PRO A CA 1
ATOM 664 C C . PRO A 1 81 ? 20.028 -5.823 -35.231 1.00 68.88 81 PRO A C 1
ATOM 666 O O . PRO A 1 81 ? 20.795 -6.080 -34.30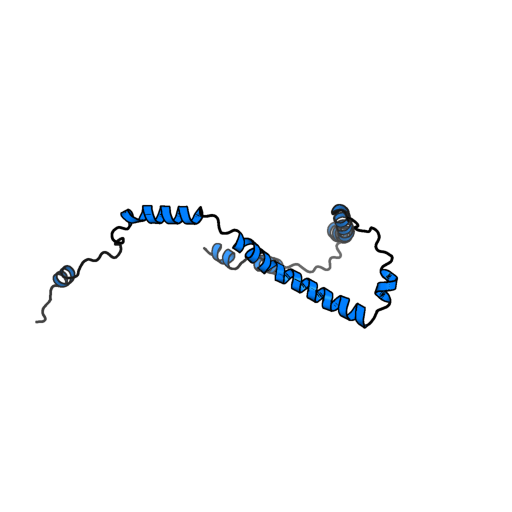3 1.00 68.88 81 PRO A O 1
ATOM 669 N N . ASP A 1 82 ? 20.340 -4.907 -36.155 1.00 68.19 82 ASP A N 1
ATOM 670 C CA . ASP A 1 82 ? 21.655 -4.246 -36.236 1.00 68.19 82 ASP A CA 1
ATOM 671 C C . ASP A 1 82 ? 21.819 -3.036 -35.292 1.00 68.19 82 ASP A C 1
ATOM 673 O O . ASP A 1 82 ? 22.933 -2.534 -35.105 1.00 68.19 82 ASP A O 1
ATOM 677 N N . TYR A 1 83 ? 20.741 -2.551 -34.662 1.00 64.69 83 TYR A N 1
ATOM 678 C CA . TYR A 1 83 ? 20.794 -1.380 -33.773 1.00 64.69 83 TYR A CA 1
ATOM 679 C C . TYR A 1 83 ? 21.462 -1.702 -32.425 1.00 64.69 83 TYR A C 1
ATOM 681 O O . TYR A 1 83 ? 22.220 -0.893 -31.888 1.00 64.69 83 TYR A O 1
ATOM 689 N N . LEU A 1 84 ? 21.242 -2.910 -31.897 1.00 63.25 84 LEU A N 1
ATOM 690 C CA . LEU A 1 84 ? 21.833 -3.365 -30.632 1.00 63.25 84 LEU A CA 1
ATOM 691 C C . LEU A 1 84 ? 23.332 -3.674 -30.776 1.00 63.25 84 LEU A C 1
ATOM 693 O O . LEU A 1 84 ? 24.122 -3.319 -29.903 1.00 63.25 84 LEU A O 1
ATOM 697 N N . ALA A 1 85 ? 23.742 -4.260 -31.905 1.00 64.69 85 ALA A N 1
ATOM 698 C CA . ALA A 1 85 ? 25.143 -4.579 -32.185 1.00 64.69 85 ALA A CA 1
ATOM 699 C C . ALA A 1 85 ? 26.006 -3.325 -32.427 1.00 64.69 85 ALA A C 1
ATOM 701 O O . ALA A 1 85 ? 27.178 -3.297 -32.053 1.00 64.69 85 ALA A O 1
ATOM 702 N N . LYS A 1 86 ? 25.431 -2.268 -33.018 1.00 64.19 86 LYS A N 1
ATOM 703 C CA . LYS A 1 86 ? 26.148 -1.017 -33.309 1.00 64.19 86 LYS A CA 1
ATOM 704 C C . LYS A 1 86 ? 26.280 -0.092 -32.092 1.00 64.19 86 LYS A C 1
ATOM 706 O O . LYS A 1 86 ? 27.264 0.640 -31.996 1.00 64.19 86 LYS A O 1
ATOM 711 N N . ASN A 1 87 ? 25.328 -0.145 -31.159 1.00 60.81 87 ASN A N 1
ATOM 712 C CA . ASN A 1 87 ? 25.286 0.748 -29.994 1.00 60.81 87 ASN A CA 1
ATOM 713 C C . ASN A 1 87 ? 25.764 0.085 -28.688 1.00 60.81 87 ASN A C 1
ATOM 715 O O . ASN A 1 87 ? 26.135 0.791 -27.753 1.00 60.81 87 ASN A O 1
ATOM 719 N N . GLY A 1 88 ? 25.841 -1.251 -28.628 1.00 57.91 88 GLY A N 1
ATOM 720 C CA . GLY A 1 88 ? 26.323 -2.002 -27.458 1.00 57.91 88 GLY A CA 1
ATOM 721 C C . GLY A 1 88 ? 27.819 -1.849 -27.141 1.00 57.91 88 GLY A C 1
ATOM 722 O O . GLY A 1 88 ? 28.283 -2.370 -26.134 1.00 57.91 88 GLY A O 1
ATOM 723 N N . ALA A 1 89 ? 28.581 -1.125 -27.969 1.00 50.47 89 ALA A N 1
ATOM 724 C CA . ALA A 1 89 ? 30.004 -0.852 -27.749 1.00 50.47 89 ALA A CA 1
ATOM 725 C C . ALA A 1 89 ? 30.289 0.507 -27.071 1.00 50.47 89 ALA A C 1
ATOM 727 O O . ALA A 1 89 ? 31.453 0.886 -26.947 1.00 50.47 89 ALA A O 1
ATOM 728 N N . LYS A 1 90 ? 29.264 1.263 -26.641 1.00 52.53 90 LYS A N 1
ATOM 729 C CA . LYS A 1 90 ? 29.437 2.559 -25.950 1.00 52.53 90 LYS A CA 1
ATOM 730 C C . LYS A 1 90 ? 28.604 2.693 -24.674 1.00 52.53 90 LYS A C 1
ATOM 732 O O . LYS A 1 90 ? 27.907 3.682 -24.483 1.00 52.53 90 LYS A O 1
ATOM 737 N N . THR A 1 91 ? 28.708 1.728 -23.773 1.00 47.47 91 THR A N 1
ATOM 738 C CA . THR A 1 91 ? 28.254 1.899 -22.3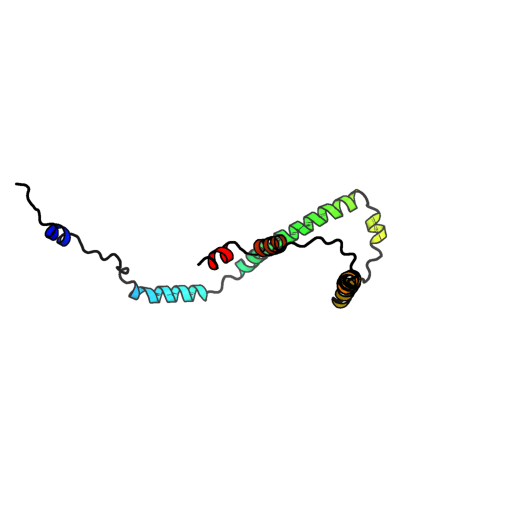85 1.00 47.47 91 THR A CA 1
ATOM 739 C C . THR A 1 91 ? 29.390 1.536 -21.439 1.00 47.47 91 THR A C 1
ATOM 741 O O . THR A 1 91 ? 29.371 0.504 -20.777 1.00 47.47 91 THR A O 1
ATOM 744 N N . THR A 1 92 ? 30.408 2.395 -21.433 1.00 47.16 92 THR A N 1
ATOM 745 C CA . THR A 1 92 ? 31.345 2.560 -20.321 1.00 47.16 92 THR A CA 1
ATOM 746 C C . THR A 1 92 ? 30.983 3.891 -19.660 1.00 47.16 92 THR A C 1
ATOM 748 O O . THR A 1 92 ? 31.031 4.931 -20.311 1.00 47.16 92 THR A O 1
ATOM 751 N N . ASP A 1 93 ? 30.565 3.812 -18.397 1.00 48.31 93 ASP A N 1
ATOM 752 C CA . ASP A 1 93 ? 30.616 4.869 -17.378 1.00 48.31 93 ASP A CA 1
ATOM 753 C C . ASP A 1 93 ? 29.916 6.208 -17.649 1.00 48.31 93 ASP A C 1
ATOM 755 O O . ASP A 1 93 ? 30.551 7.259 -17.652 1.00 48.31 93 ASP A O 1
ATOM 759 N N . GLN A 1 94 ? 28.585 6.208 -17.754 1.00 46.44 94 GLN A N 1
ATOM 760 C CA . GLN A 1 94 ? 27.802 7.423 -17.483 1.00 46.44 94 GLN A CA 1
ATOM 761 C C . GLN A 1 94 ? 26.581 7.127 -16.610 1.00 46.44 94 GLN A C 1
ATOM 763 O O . GLN A 1 94 ? 25.442 7.399 -16.976 1.00 46.44 94 GLN A O 1
ATOM 768 N N . THR A 1 95 ? 26.829 6.626 -15.400 1.00 45.06 95 THR A N 1
ATOM 769 C CA . THR A 1 95 ? 25.985 7.009 -14.264 1.00 45.06 95 THR A CA 1
ATOM 770 C C . THR A 1 95 ? 26.350 8.457 -13.945 1.00 45.06 95 THR A C 1
ATOM 772 O O . THR A 1 95 ? 27.198 8.718 -13.096 1.00 45.06 95 THR A O 1
ATOM 775 N N . GLN A 1 96 ? 25.801 9.407 -14.705 1.00 48.53 96 GLN A N 1
ATOM 776 C CA . GLN A 1 96 ? 25.829 10.803 -14.287 1.00 48.53 96 GLN A CA 1
ATOM 777 C C . GLN A 1 96 ? 24.962 10.870 -13.034 1.00 48.53 96 GLN A C 1
ATOM 779 O O . GLN A 1 96 ? 23.736 10.804 -13.104 1.00 48.53 96 GLN A O 1
ATOM 784 N N . THR A 1 97 ? 25.608 10.926 -11.875 1.00 51.16 97 THR A N 1
ATOM 785 C CA . THR A 1 97 ? 25.015 11.516 -10.682 1.00 51.16 97 THR A CA 1
ATOM 786 C C . THR A 1 97 ? 24.775 12.983 -11.026 1.00 51.16 97 THR A C 1
ATOM 788 O O . THR A 1 97 ? 25.640 13.822 -10.790 1.00 51.16 97 THR A O 1
ATOM 791 N N . LEU A 1 98 ? 23.659 13.273 -11.698 1.00 56.59 98 LEU A N 1
ATOM 792 C CA . LEU A 1 98 ? 23.116 14.622 -11.726 1.00 56.59 98 LEU A CA 1
ATOM 793 C C . LEU A 1 98 ? 22.830 14.947 -10.266 1.00 56.59 98 LEU A C 1
ATOM 795 O O . LEU A 1 98 ? 21.980 14.308 -9.646 1.00 56.59 98 LEU A O 1
ATOM 799 N N . SER A 1 99 ? 23.648 15.823 -9.692 1.00 64.38 99 SER A N 1
ATOM 800 C CA . SER A 1 99 ? 23.462 16.271 -8.320 1.00 64.38 99 SER A CA 1
ATOM 801 C C . SER A 1 99 ? 22.101 16.957 -8.263 1.00 64.38 99 SER A C 1
ATOM 803 O O . SER A 1 99 ? 21.752 17.683 -9.192 1.00 64.38 99 SER A O 1
ATOM 805 N N . ASP A 1 100 ? 21.327 16.751 -7.198 1.00 66.56 100 ASP A N 1
ATOM 806 C CA . ASP A 1 100 ? 20.018 17.407 -7.050 1.00 66.56 100 ASP A CA 1
ATOM 807 C C . ASP A 1 100 ? 20.131 18.941 -7.202 1.00 66.56 100 ASP A C 1
ATOM 809 O O . ASP A 1 100 ? 19.201 19.594 -7.664 1.00 66.56 100 ASP A O 1
ATOM 813 N N . GLU A 1 101 ? 21.304 19.507 -6.894 1.00 69.44 101 GLU A N 1
ATOM 814 C CA . GLU A 1 101 ? 21.661 20.908 -7.141 1.00 69.44 101 GLU A CA 1
ATOM 815 C C . GLU A 1 101 ? 21.680 21.297 -8.625 1.00 69.44 101 GLU A C 1
ATOM 817 O O . GLU A 1 101 ? 21.215 22.384 -8.952 1.00 69.44 101 GLU A O 1
ATOM 822 N N . ASP A 1 102 ? 22.142 20.429 -9.528 1.00 74.31 102 ASP A N 1
ATOM 823 C CA . ASP A 1 102 ? 22.141 20.705 -10.971 1.00 74.31 102 ASP A CA 1
ATOM 824 C C . ASP A 1 102 ? 20.708 20.710 -11.524 1.00 74.31 102 ASP A C 1
ATOM 826 O O . ASP A 1 102 ? 20.357 21.559 -12.342 1.00 74.31 102 ASP A O 1
ATOM 830 N N . LEU A 1 103 ? 19.848 19.811 -11.026 1.00 76.19 103 LEU A N 1
ATOM 831 C CA . LEU A 1 103 ? 18.418 19.797 -11.359 1.00 76.19 103 LEU A CA 1
ATOM 832 C C . LEU A 1 103 ? 17.691 21.031 -10.810 1.00 76.19 103 LEU A C 1
ATOM 834 O O . LEU A 1 103 ? 16.835 21.602 -11.487 1.00 76.19 103 LEU A O 1
ATOM 838 N N . LEU A 1 104 ? 18.041 21.461 -9.596 1.00 73.88 104 LEU A N 1
ATOM 839 C CA . LEU A 1 104 ? 17.498 22.672 -8.985 1.00 73.88 104 LEU A CA 1
ATOM 840 C C . LEU A 1 104 ? 17.930 23.909 -9.785 1.00 73.88 104 LEU A C 1
ATOM 842 O O . LEU A 1 104 ? 17.101 24.772 -10.066 1.00 73.88 104 LEU A O 1
ATOM 846 N N . TYR A 1 105 ? 19.192 23.977 -10.211 1.00 75.75 105 TYR A N 1
ATOM 847 C CA . TYR A 1 105 ? 19.708 25.092 -11.002 1.00 75.75 105 TYR A CA 1
ATOM 848 C C . TYR A 1 105 ? 19.051 25.177 -12.384 1.00 75.75 105 TYR A C 1
ATOM 850 O O . TYR A 1 105 ? 18.739 26.275 -12.840 1.00 75.75 105 TYR A O 1
ATOM 858 N N . ASP A 1 106 ? 18.783 24.041 -13.030 1.00 77.50 106 ASP A N 1
ATOM 859 C CA . ASP A 1 106 ? 18.081 23.984 -14.318 1.00 77.50 106 ASP A CA 1
ATOM 860 C C . ASP A 1 106 ? 16.603 24.402 -14.181 1.00 77.50 106 ASP A C 1
ATOM 862 O O . ASP A 1 106 ? 16.081 25.176 -14.989 1.00 77.50 106 ASP A O 1
ATOM 866 N N . TYR A 1 107 ? 15.946 23.988 -13.091 1.00 74.00 107 TYR A N 1
ATOM 867 C CA . TYR A 1 107 ? 14.583 24.407 -12.753 1.00 74.00 107 TYR A CA 1
ATOM 868 C C . TYR A 1 107 ? 14.492 25.903 -12.407 1.00 74.00 107 TYR A C 1
ATOM 870 O O . TYR A 1 107 ? 13.587 26.598 -12.877 1.00 74.00 107 TYR A O 1
ATOM 878 N N . LEU A 1 108 ? 15.436 26.430 -11.621 1.00 70.75 108 LEU A N 1
ATOM 879 C CA . LEU A 1 108 ? 15.522 27.861 -11.321 1.00 70.75 108 LEU A CA 1
ATOM 880 C C . LEU A 1 108 ? 15.835 28.664 -12.579 1.00 70.75 108 LEU A C 1
ATOM 882 O O . LEU A 1 108 ? 15.115 29.604 -12.865 1.00 70.75 108 LEU A O 1
ATOM 886 N N . SER A 1 109 ? 16.808 28.256 -13.390 1.00 69.12 109 SER A N 1
ATOM 887 C CA . SER A 1 109 ? 17.162 28.973 -14.627 1.00 69.12 109 SER A CA 1
ATOM 888 C C . SER A 1 109 ? 16.009 28.988 -15.637 1.00 69.12 109 SER A C 1
ATOM 890 O O . SER A 1 109 ? 15.801 29.976 -16.343 1.00 69.12 109 SER A O 1
ATOM 892 N N . SER A 1 110 ? 15.229 27.904 -15.688 1.00 68.56 110 SER A N 1
ATOM 893 C CA . SER A 1 110 ? 14.025 27.815 -16.519 1.00 68.56 110 SER A CA 1
ATOM 894 C C . SER A 1 110 ? 12.866 28.655 -15.966 1.00 68.56 110 SER A C 1
ATOM 896 O O . SER A 1 110 ? 12.133 29.271 -16.738 1.00 68.56 110 SER A O 1
ATOM 898 N N . SER A 1 111 ? 12.695 28.711 -14.640 1.00 64.19 111 SER A N 1
ATOM 899 C CA . SER A 1 111 ? 11.625 29.485 -13.992 1.00 64.19 111 SER A CA 1
ATOM 900 C C . SER A 1 111 ? 11.959 30.967 -13.815 1.00 64.19 111 SER A C 1
ATOM 902 O O . SER A 1 111 ? 11.041 31.782 -13.825 1.00 64.19 111 SER A O 1
ATOM 904 N N . GLU A 1 112 ? 13.231 31.355 -13.736 1.00 63.97 112 GLU A N 1
ATOM 905 C CA . GLU A 1 112 ? 13.679 32.739 -13.559 1.00 63.97 112 GLU A CA 1
ATOM 906 C C . GLU A 1 112 ? 13.129 33.651 -14.653 1.00 63.97 112 GLU A C 1
ATOM 908 O O . GLU A 1 112 ? 12.708 34.759 -14.352 1.00 63.97 112 GLU A O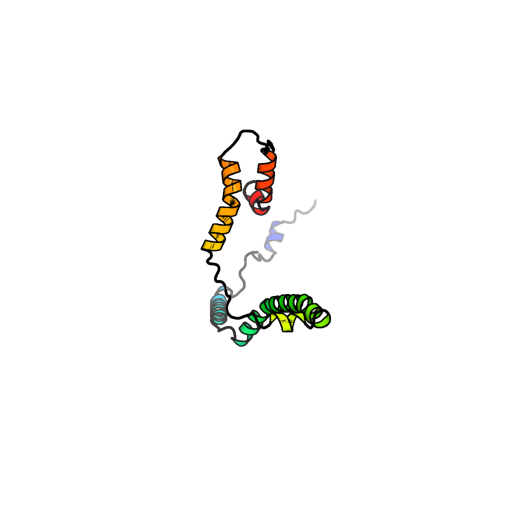 1
ATOM 913 N N . GLN A 1 113 ? 13.026 33.180 -15.898 1.00 61.53 113 GLN A N 1
ATOM 914 C CA . GLN A 1 113 ? 12.431 33.968 -16.984 1.00 61.53 113 GLN A CA 1
ATOM 915 C C . GLN A 1 113 ? 10.945 34.266 -16.732 1.00 61.53 113 GLN A C 1
ATOM 917 O O . GLN A 1 113 ? 10.504 35.387 -16.957 1.00 61.53 113 GLN A O 1
ATOM 922 N N . SER A 1 114 ? 10.195 33.301 -16.192 1.00 64.62 114 SER A N 1
ATOM 923 C CA . SER A 1 114 ? 8.784 33.487 -15.818 1.00 64.62 114 SER A CA 1
ATOM 924 C C . SER A 1 114 ? 8.602 34.312 -14.540 1.00 64.62 114 SER A C 1
ATOM 926 O O . SER A 1 114 ? 7.633 35.056 -14.408 1.00 64.62 114 SER A O 1
ATOM 928 N N . ILE A 1 115 ? 9.554 34.214 -13.606 1.00 70.50 115 ILE A N 1
ATOM 929 C CA . ILE A 1 115 ? 9.551 34.961 -12.345 1.00 70.50 115 ILE A CA 1
ATOM 930 C C . ILE A 1 115 ? 9.926 36.421 -12.603 1.00 70.50 115 ILE A C 1
ATOM 932 O O . ILE A 1 115 ? 9.305 37.308 -12.027 1.00 70.50 115 ILE A O 1
ATOM 936 N N . TYR A 1 116 ? 10.894 36.689 -13.484 1.00 68.44 116 TYR A N 1
ATOM 937 C CA . TYR A 1 116 ? 11.216 38.045 -13.922 1.00 68.44 116 TYR A CA 1
ATOM 938 C C . TYR A 1 116 ? 10.041 38.672 -14.670 1.00 68.44 116 TYR A C 1
ATOM 940 O O . TYR A 1 116 ? 9.755 39.829 -14.399 1.00 68.44 116 TYR A O 1
ATOM 948 N N . ASP A 1 117 ? 9.317 37.948 -15.523 1.00 66.06 117 ASP A N 1
ATOM 949 C CA . ASP A 1 117 ? 8.119 38.484 -16.194 1.00 66.06 117 ASP A CA 1
ATOM 950 C C . ASP A 1 117 ? 7.008 38.843 -15.186 1.00 66.06 117 ASP A C 1
ATOM 952 O O . ASP A 1 117 ? 6.383 39.900 -15.268 1.00 66.06 117 ASP A O 1
ATOM 956 N N . LEU A 1 118 ? 6.827 38.006 -14.158 1.00 68.19 118 LEU A N 1
ATOM 957 C CA . LEU A 1 118 ? 5.864 38.227 -13.076 1.00 68.19 118 LEU A CA 1
ATOM 958 C C . LEU A 1 118 ? 6.269 39.373 -12.127 1.00 68.19 118 LEU A C 1
ATOM 960 O O . LEU A 1 118 ? 5.411 40.115 -11.651 1.00 68.19 118 LEU A O 1
ATOM 964 N N . LEU A 1 119 ? 7.565 39.515 -11.828 1.00 71.06 119 LEU A N 1
ATOM 965 C CA . LEU A 1 119 ? 8.101 40.491 -10.871 1.00 71.06 119 LEU A CA 1
ATOM 966 C C . LEU A 1 119 ? 8.414 41.850 -11.516 1.00 71.06 119 LEU A C 1
ATOM 968 O O . LEU A 1 119 ? 8.359 42.874 -10.835 1.00 71.06 119 LEU A O 1
ATOM 972 N N . SER A 1 120 ? 8.744 41.865 -12.810 1.00 68.38 120 SER A N 1
ATOM 973 C CA . SER A 1 120 ? 9.094 43.085 -13.554 1.00 68.38 120 SER A CA 1
ATOM 974 C C . SER A 1 120 ? 7.878 43.857 -14.047 1.00 68.38 120 SER A C 1
ATOM 976 O O . SER A 1 120 ? 8.068 44.978 -14.505 1.00 68.38 120 SER A O 1
ATOM 978 N N . GLY A 1 121 ? 6.668 43.294 -13.918 1.00 55.56 121 GLY A N 1
ATOM 979 C CA . GLY A 1 121 ? 5.394 44.014 -13.941 1.00 55.56 121 GLY A CA 1
ATOM 980 C C . GLY A 1 121 ? 5.349 45.211 -14.890 1.00 55.56 121 GLY A C 1
ATOM 981 O O . GLY A 1 121 ? 5.149 46.339 -14.437 1.00 55.56 121 GLY A O 1
ATOM 982 N N . ASP A 1 122 ? 5.542 44.973 -16.187 1.00 50.75 122 ASP A N 1
ATOM 983 C CA . ASP A 1 122 ? 5.145 45.937 -17.210 1.00 50.75 122 ASP A CA 1
ATOM 984 C C . ASP A 1 122 ? 3.603 45.899 -17.289 1.00 50.75 122 ASP A C 1
ATOM 986 O O . ASP A 1 122 ? 3.029 44.808 -17.360 1.00 50.75 122 ASP A O 1
ATOM 990 N N . PRO A 1 123 ? 2.882 47.033 -17.206 1.00 51.94 123 PRO A N 1
ATOM 991 C CA . PRO A 1 123 ? 1.425 47.063 -17.041 1.00 51.94 123 PRO A CA 1
ATOM 992 C C . PRO A 1 123 ? 0.621 46.681 -18.298 1.00 51.94 123 PRO A C 1
ATOM 994 O O . PRO A 1 123 ? -0.544 47.061 -18.409 1.00 51.94 123 PRO A O 1
ATOM 997 N N . GLU A 1 124 ? 1.178 45.905 -19.226 1.00 52.03 124 GLU A N 1
ATOM 998 C CA . GLU A 1 124 ? 0.424 45.297 -20.331 1.00 52.03 124 GLU A CA 1
ATOM 999 C C . GLU A 1 124 ? 0.051 43.852 -19.988 1.00 52.03 124 GLU A C 1
ATOM 1001 O O . GLU A 1 124 ? 0.387 42.879 -20.656 1.00 52.03 124 GLU A O 1
ATOM 1006 N N . VAL A 1 125 ? -0.669 43.728 -18.877 1.00 50.59 125 VAL A N 1
ATOM 1007 C CA . VAL A 1 125 ? -1.311 42.496 -18.430 1.00 50.59 125 VAL A CA 1
ATOM 1008 C C . VAL A 1 125 ? -2.396 42.136 -19.460 1.00 50.59 125 VAL A C 1
ATOM 1010 O O . VAL A 1 125 ? -3.307 42.945 -19.667 1.00 50.59 125 VAL A O 1
ATOM 1013 N N . PRO A 1 126 ? -2.422 40.929 -20.064 1.00 50.12 126 PRO A N 1
ATOM 1014 C CA . PRO A 1 126 ? -3.701 40.347 -20.415 1.00 50.12 126 PRO A CA 1
ATOM 1015 C C . PRO A 1 126 ? -4.363 40.064 -19.074 1.00 50.12 126 PRO A C 1
ATOM 1017 O O . PRO A 1 126 ? -4.064 39.065 -18.421 1.00 50.12 126 PRO A O 1
ATOM 1020 N N . THR A 1 127 ? -5.175 41.010 -18.602 1.00 50.09 127 THR A N 1
ATOM 1021 C CA . THR A 1 127 ? -5.981 40.856 -17.397 1.00 50.09 127 THR A CA 1
ATOM 1022 C C . THR A 1 127 ? -6.980 39.741 -17.669 1.00 50.09 127 THR A C 1
ATOM 1024 O O . THR A 1 127 ? -8.128 39.984 -18.037 1.00 50.09 127 THR A O 1
ATOM 1027 N N . ALA A 1 128 ? -6.550 38.494 -17.509 1.00 59.22 128 ALA A N 1
ATOM 1028 C CA . ALA A 1 128 ? -7.438 37.495 -16.966 1.00 59.22 128 ALA A CA 1
ATOM 1029 C C . ALA A 1 128 ? -7.740 38.005 -15.556 1.00 59.22 128 ALA A C 1
ATOM 1031 O O . ALA A 1 128 ? -6.934 37.846 -14.640 1.00 59.22 128 ALA A O 1
ATOM 1032 N N . GLU A 1 129 ? -8.818 38.782 -15.434 1.00 60.72 129 GLU A N 1
ATOM 1033 C CA . GLU A 1 129 ? -9.379 39.180 -14.151 1.00 60.72 129 GLU A CA 1
ATOM 1034 C C . GLU A 1 129 ? -9.685 37.888 -13.401 1.00 60.72 129 GLU A C 1
ATOM 1036 O O . GLU A 1 129 ? -10.715 37.257 -13.626 1.00 60.72 129 GLU A O 1
ATOM 1041 N N . VAL A 1 130 ? -8.747 37.458 -12.559 1.00 63.94 130 VAL A N 1
ATOM 1042 C CA . VAL A 1 130 ? -8.949 36.322 -11.670 1.00 63.94 130 VAL A CA 1
ATOM 1043 C C . VAL A 1 130 ? -10.043 36.749 -10.704 1.00 63.94 130 VAL A C 1
ATOM 1045 O O . VAL A 1 130 ? -9.812 37.524 -9.772 1.00 63.94 130 VAL A O 1
ATOM 1048 N N . SER A 1 131 ? -11.269 36.326 -10.998 1.00 74.25 131 SER A N 1
ATOM 1049 C CA . SER A 1 131 ? -12.428 36.707 -10.205 1.00 74.25 131 SER A CA 1
ATOM 1050 C C . SER A 1 131 ? -12.380 35.982 -8.864 1.00 74.25 131 SER A C 1
ATOM 1052 O O . SER A 1 131 ? -11.903 34.849 -8.763 1.00 74.25 131 SER A O 1
ATOM 1054 N N . SER A 1 132 ? -12.916 36.615 -7.823 1.00 77.25 132 SER A N 1
ATOM 1055 C CA . SER A 1 132 ? -13.025 35.998 -6.498 1.00 77.25 132 SER A CA 1
ATOM 1056 C C . SER A 1 132 ? -13.729 34.635 -6.541 1.00 77.25 132 SER A C 1
ATOM 1058 O O . SER A 1 132 ? -13.410 33.761 -5.740 1.00 77.25 132 SER A O 1
ATOM 1060 N N . ASP A 1 133 ? -14.634 34.428 -7.500 1.00 77.38 133 ASP A N 1
ATOM 1061 C CA . ASP A 1 133 ? -15.363 33.172 -7.683 1.00 77.38 133 ASP A CA 1
ATOM 1062 C C . ASP A 1 133 ? -14.461 32.042 -8.199 1.00 77.38 133 ASP A C 1
ATOM 1064 O O . ASP A 1 133 ? -14.626 30.886 -7.812 1.00 77.38 133 ASP A O 1
ATOM 1068 N N . GLU A 1 134 ? -13.463 32.363 -9.023 1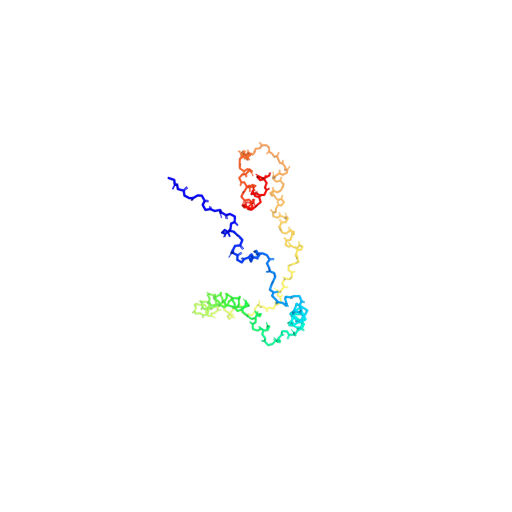.00 79.06 134 GLU A N 1
ATOM 1069 C CA . GLU A 1 134 ? -12.496 31.391 -9.542 1.00 79.06 134 GLU A CA 1
ATOM 1070 C C . GLU A 1 134 ? -11.521 30.944 -8.443 1.00 79.06 134 GLU A C 1
ATOM 1072 O O . GLU A 1 134 ? -11.232 29.754 -8.298 1.00 79.06 134 GLU A O 1
ATOM 1077 N N . ILE A 1 135 ? -11.115 31.882 -7.581 1.00 81.62 135 ILE A N 1
ATOM 1078 C CA . ILE A 1 135 ? -10.308 31.597 -6.386 1.00 81.62 135 ILE A CA 1
ATOM 1079 C C . ILE A 1 135 ? -11.097 30.722 -5.402 1.00 81.62 135 ILE A C 1
ATOM 1081 O O . ILE A 1 135 ? -10.567 29.739 -4.882 1.00 81.62 135 ILE A O 1
ATOM 1085 N N . LEU A 1 136 ? -12.375 31.033 -5.168 1.00 79.44 136 LEU A N 1
ATOM 1086 C CA . LEU A 1 136 ? -13.247 30.224 -4.311 1.00 79.44 136 LEU A CA 1
ATOM 1087 C C . LEU A 1 136 ? -13.504 28.830 -4.896 1.00 79.44 136 LEU A C 1
ATOM 1089 O O . LEU A 1 136 ? -13.543 27.850 -4.149 1.00 79.44 136 LEU A O 1
ATOM 1093 N N . SER A 1 137 ? -13.634 28.709 -6.218 1.00 79.94 137 SER A N 1
ATOM 1094 C CA . SER A 1 137 ? -13.755 27.411 -6.889 1.00 79.94 137 SER A CA 1
ATOM 1095 C C . SER A 1 137 ? -12.497 26.562 -6.714 1.00 79.94 137 SER A C 1
ATOM 1097 O O . SER A 1 137 ? -12.604 25.354 -6.523 1.00 79.94 137 SER A O 1
ATOM 1099 N N . TYR A 1 138 ? -11.315 27.173 -6.773 1.00 82.38 138 TYR A N 1
ATOM 1100 C CA . TYR A 1 138 ? -10.053 26.467 -6.574 1.00 82.38 138 TYR A CA 1
ATOM 1101 C C . TYR A 1 138 ? -9.894 25.991 -5.123 1.00 82.38 138 TYR A C 1
ATOM 1103 O O . TYR A 1 138 ? -9.603 24.822 -4.884 1.00 82.38 138 TYR A O 1
ATOM 1111 N N . LEU A 1 139 ? -10.178 26.867 -4.153 1.00 82.69 139 LEU A N 1
ATOM 1112 C CA . LEU A 1 139 ? -10.108 26.535 -2.725 1.00 82.69 139 LEU A CA 1
ATOM 1113 C C . LEU A 1 139 ? -11.122 25.455 -2.327 1.00 82.69 139 LEU A C 1
ATOM 1115 O O . LEU A 1 139 ? -10.802 24.544 -1.570 1.00 82.69 139 LEU A O 1
ATOM 1119 N N . SER A 1 140 ? -12.343 25.527 -2.858 1.00 77.19 140 SER A N 1
ATOM 1120 C CA . SER A 1 140 ? -13.381 24.530 -2.567 1.00 77.19 140 SER A CA 1
ATOM 1121 C C . SER A 1 140 ? -13.140 23.186 -3.251 1.00 77.19 140 SER A C 1
ATOM 1123 O O . SER A 1 140 ? -13.578 22.168 -2.725 1.00 77.19 140 SER A O 1
ATOM 1125 N N . ALA A 1 141 ? -12.425 23.153 -4.379 1.00 77.94 141 ALA A N 1
ATOM 1126 C CA . ALA A 1 141 ? -12.023 21.901 -5.015 1.00 77.94 141 ALA A CA 1
ATOM 1127 C C . ALA A 1 141 ? -10.980 21.128 -4.189 1.00 77.94 141 ALA A C 1
ATOM 1129 O O . ALA A 1 141 ? -10.890 19.907 -4.318 1.00 77.94 141 ALA A O 1
ATOM 1130 N N . GLU A 1 142 ? -10.205 21.824 -3.351 1.00 73.94 142 GLU A N 1
ATOM 1131 C CA . GLU A 1 142 ? -9.221 21.213 -2.452 1.00 73.94 142 GLU A CA 1
ATOM 1132 C C . GLU A 1 142 ? -9.831 20.789 -1.100 1.00 73.94 142 GLU A C 1
ATOM 1134 O O . GLU A 1 142 ? -9.308 19.884 -0.450 1.00 73.94 142 GLU A O 1
ATOM 1139 N N . MET A 1 143 ? -10.965 21.376 -0.688 1.00 70.12 143 MET A N 1
ATOM 1140 C CA . MET A 1 143 ? -11.666 20.976 0.539 1.00 70.12 143 MET A CA 1
ATOM 1141 C C . MET A 1 143 ? -12.371 19.623 0.374 1.00 70.12 143 MET A C 1
ATOM 1143 O O . MET A 1 143 ? -13.219 19.428 -0.498 1.00 70.12 143 MET A O 1
ATOM 1147 N N . ASN A 1 144 ? -12.070 18.681 1.268 1.00 68.88 144 ASN A N 1
ATOM 1148 C CA . ASN A 1 144 ? -12.726 17.375 1.309 1.00 68.88 144 ASN A CA 1
ATOM 1149 C C . ASN A 1 144 ? -14.145 17.498 1.903 1.00 68.88 144 ASN A C 1
ATOM 1151 O O . ASN A 1 144 ? -14.350 18.234 2.870 1.00 68.88 144 ASN A O 1
ATOM 1155 N N . GLU A 1 145 ? -15.127 16.740 1.393 1.00 66.25 145 GLU A N 1
ATOM 1156 C CA . GLU A 1 145 ? -16.535 16.801 1.839 1.00 66.25 145 GLU A CA 1
ATOM 1157 C C . GLU A 1 145 ? -16.669 16.681 3.368 1.00 66.25 145 GLU A C 1
ATOM 1159 O O . GLU A 1 145 ? -17.491 17.352 3.990 1.00 66.25 145 GLU A O 1
ATOM 1164 N N . THR A 1 146 ? -15.810 15.876 4.000 1.00 69.12 146 THR A N 1
ATOM 1165 C CA . THR A 1 146 ? -15.774 15.686 5.458 1.00 69.12 146 THR A CA 1
ATOM 1166 C C . THR A 1 146 ? -15.390 16.939 6.246 1.00 69.12 146 THR A C 1
ATOM 1168 O O . THR A 1 146 ? -15.858 17.102 7.371 1.00 69.12 146 THR A O 1
ATOM 1171 N N . GLU A 1 147 ? -14.552 17.813 5.685 1.00 70.56 147 GLU A N 1
ATOM 1172 C CA . GLU A 1 147 ? -14.134 19.071 6.320 1.00 70.56 147 GLU A CA 1
ATOM 1173 C C . GLU A 1 147 ? -15.244 20.123 6.215 1.00 70.56 147 GLU A C 1
ATOM 1175 O O . GLU A 1 147 ? -15.553 20.796 7.196 1.00 70.56 147 GLU A O 1
ATOM 1180 N N . ILE A 1 148 ? -15.949 20.160 5.081 1.00 71.94 148 ILE A N 1
ATOM 1181 C CA . ILE A 1 148 ? -17.105 21.041 4.858 1.00 71.94 148 ILE A CA 1
ATOM 1182 C C . ILE A 1 148 ? -18.223 20.757 5.881 1.00 71.94 148 ILE A C 1
ATOM 1184 O O . ILE A 1 148 ? -18.810 21.683 6.443 1.00 71.94 148 ILE A O 1
ATOM 1188 N N . PHE A 1 149 ? -18.500 19.482 6.189 1.00 74.38 149 PHE A N 1
ATOM 1189 C CA . PHE A 1 149 ? -19.485 19.114 7.220 1.00 74.38 149 PHE A CA 1
ATOM 1190 C C . PHE A 1 149 ? -19.051 19.459 8.650 1.00 74.38 149 PHE A C 1
ATOM 1192 O O . PHE A 1 149 ? -19.912 19.610 9.519 1.00 74.38 149 PHE A O 1
ATOM 1199 N N . ALA A 1 150 ? -17.748 19.564 8.912 1.00 78.88 150 ALA A N 1
ATOM 1200 C CA . ALA A 1 150 ? -17.236 19.911 10.233 1.00 78.88 150 ALA A CA 1
ATOM 1201 C C . ALA A 1 150 ? -17.400 21.408 10.542 1.00 78.88 150 ALA A C 1
ATOM 1203 O O . ALA A 1 150 ? -17.597 21.763 11.701 1.00 78.88 150 ALA A O 1
ATOM 1204 N N . GLU A 1 151 ? -17.365 22.262 9.518 1.00 73.25 151 GLU A N 1
ATOM 1205 C CA . GLU A 1 151 ? -17.449 23.722 9.656 1.00 73.25 151 GLU A CA 1
ATOM 1206 C C . GLU A 1 151 ? -18.895 24.258 9.659 1.00 73.25 151 GLU A C 1
ATOM 1208 O O . GLU A 1 151 ? -19.164 25.360 10.128 1.00 73.25 151 GLU A O 1
ATOM 1213 N N . LEU A 1 152 ? -19.859 23.451 9.200 1.00 73.50 152 LEU A N 1
ATOM 1214 C CA . LEU A 1 152 ? -21.297 23.768 9.174 1.00 73.50 152 LEU A CA 1
ATOM 1215 C C . LEU A 1 152 ? -22.032 23.552 10.517 1.00 73.50 152 LEU A C 1
ATOM 1217 O O . LEU A 1 152 ? -23.266 23.595 10.551 1.00 73.50 152 LEU A O 1
ATOM 1221 N N . LYS A 1 153 ? -21.308 23.319 11.618 1.00 48.34 153 LYS A N 1
ATOM 1222 C CA . LYS A 1 153 ? -21.858 23.107 12.966 1.00 48.34 153 LYS A CA 1
ATOM 1223 C C . LYS A 1 153 ? -21.363 24.160 13.951 1.00 48.34 153 LYS A C 1
ATOM 1225 O O . LYS A 1 153 ? -22.211 24.631 14.743 1.00 48.34 153 LYS A O 1
#

pLDDT: mean 72.15, std 13.08, range [37.09, 93.5]

Solvent-accessible surface area (backbone atoms only — not comparable to full-atom values): 9770 Å² total; per-residue (Å²): 140,82,81,84,74,62,68,68,60,69,60,69,75,48,85,84,74,64,95,85,66,78,64,85,64,49,78,76,48,42,57,61,55,50,51,54,50,51,51,62,68,70,50,77,76,63,72,76,56,55,59,59,61,59,46,61,66,51,52,58,55,54,51,54,53,50,49,52,45,47,70,50,50,50,53,42,59,75,76,41,65,67,57,57,70,70,54,70,83,73,82,78,88,78,84,71,78,74,47,72,66,58,56,48,49,52,51,45,65,62,42,45,62,58,47,47,58,66,70,63,60,68,91,80,64,84,73,74,74,82,44,72,66,57,55,49,52,55,55,54,70,71,53,51,73,74,58,58,63,63,73,78,113

Mean predicted aligned error: 23.31 Å

Organism: NCBI:txid655355

Radius of gyration: 37.03 Å; Cα contacts (8 Å, |Δi|>4): 7; chains: 1; bounding box: 101×65×75 Å

Foldseek 3Di:
DDDPDPVVVVVVPDPCPDPDDDDPCCVVCVVVVVVVVVVVVVPPDPVVVVVVVVVVVVVVVVVVVVVVCCVPVVCCVVPPVVPCVVPVVPPDDPPPPPDVVVVVVVVCVVCVVVVCVVVVCDPPDPPPVCDPVVVVVVVVVPDDPVVVVVVVD

Sequence (153 aa):
MKNKKNIWEELQDKPHKVPFQVPEDYFETFEDQLEAKLRAVDEPISPKGKIIQMLKPVLGMAASFALIFLFVYYPLSVFLPDYLAKNGAKTTDQTQTLSDEDLLYDYLSSSEQSIYDLLSGDPEVPTAEVSSDEILSYLSAEMNETEIFAELK